Protein AF-A0A6C7VDT5-F1 (afdb_monomer_lite)

InterPro domains:
  IPR010732 Type VI secretion, TssG-like [PF06996] (3-59)

Secondary structure (DSSP, 8-state):
-GGGSTT-TTHHHHHHHHHHHTTT-S-EEEEEEEEPPGGG----S-TTT----TT--SSS---SEEEEEEEEE-

Foldseek 3Di:
DVLCPVVRVCVVVVLVVCCVVVV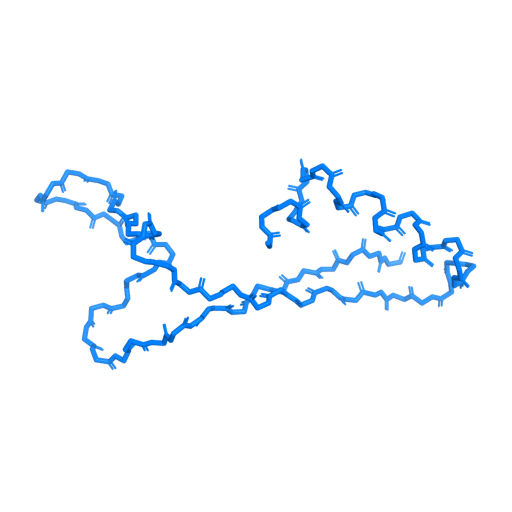VPDWDKDKDKAFDDPVNPDFDDDPVDTDDDPQDDPDDDNPRIDIDIDTSHD

Sequence (74 aa):
AVKFMPNGTKHDDLKNSIMFLTNNEFCVDLYLKINYSSEMKFVLGEENTAKLGWAKILGNTQKKYTIVYMKLCE

pLDDT: mean 75.87, std 19.45, range [43.22, 96.38]

Structure (mmCIF, N/CA/C/O backbone):
data_AF-A0A6C7VDT5-F1
#
_entry.id   AF-A0A6C7VDT5-F1
#
loop_
_atom_site.group_PDB
_atom_site.id
_atom_site.type_symbol
_atom_site.label_atom_id
_atom_site.label_alt_id
_atom_site.label_comp_id
_atom_site.label_asym_id
_atom_site.label_entity_id
_atom_site.label_seq_id
_atom_site.pdbx_PDB_ins_code
_atom_site.Cartn_x
_atom_site.Cartn_y
_atom_site.Cartn_z
_atom_site.occupancy
_atom_site.B_iso_or_equiv
_atom_site.auth_seq_id
_atom_site.auth_comp_id
_atom_site.auth_asym_id
_atom_site.auth_atom_id
_atom_site.pdbx_PDB_model_num
ATOM 1 N N . ALA A 1 1 ? -0.177 3.109 7.555 1.00 76.06 1 ALA A N 1
ATOM 2 C CA . ALA A 1 1 ? -0.908 2.733 6.328 1.00 76.06 1 ALA A CA 1
ATOM 3 C C . ALA A 1 1 ? -1.434 3.949 5.566 1.00 76.06 1 ALA A C 1
ATOM 5 O O . ALA A 1 1 ? -1.073 4.088 4.414 1.00 76.06 1 ALA A O 1
ATOM 6 N N . VAL A 1 2 ? -2.191 4.862 6.193 1.00 81.56 2 VAL A N 1
ATOM 7 C CA . VAL A 1 2 ? -2.843 6.006 5.505 1.00 81.56 2 VAL A CA 1
ATOM 8 C C . VAL A 1 2 ? -1.896 6.865 4.649 1.00 81.56 2 VAL A C 1
ATOM 10 O O . VAL A 1 2 ? -2.266 7.257 3.555 1.00 81.56 2 VAL A O 1
ATOM 13 N N . LYS A 1 3 ? -0.643 7.092 5.073 1.00 89.00 3 LYS A N 1
ATOM 14 C CA . LYS A 1 3 ? 0.350 7.848 4.275 1.00 89.00 3 LYS A CA 1
ATOM 15 C C . LYS A 1 3 ? 0.681 7.224 2.905 1.00 89.00 3 LYS A C 1
ATOM 17 O O . LYS A 1 3 ? 1.240 7.920 2.071 1.00 89.00 3 LYS A O 1
ATOM 22 N N . PHE A 1 4 ? 0.374 5.941 2.708 1.00 90.88 4 PHE A N 1
ATOM 23 C CA . PHE A 1 4 ? 0.574 5.199 1.458 1.00 90.88 4 PHE A CA 1
ATOM 24 C C . PHE A 1 4 ? -0.718 5.050 0.637 1.00 90.88 4 PHE A C 1
ATOM 26 O O . PHE A 1 4 ? -0.710 4.362 -0.373 1.00 90.88 4 PHE A O 1
ATOM 33 N N . MET A 1 5 ? -1.835 5.644 1.073 1.00 89.25 5 MET A N 1
ATOM 34 C CA . MET A 1 5 ? -3.041 5.759 0.244 1.00 89.25 5 MET A CA 1
ATOM 35 C C . MET A 1 5 ? -2.845 6.814 -0.854 1.00 89.25 5 MET A C 1
ATOM 37 O O . MET A 1 5 ? -1.936 7.637 -0.720 1.00 89.25 5 MET A O 1
ATOM 41 N N . PRO A 1 6 ? -3.696 6.849 -1.900 1.00 86.69 6 PRO A N 1
ATOM 42 C CA . PRO A 1 6 ? -3.638 7.899 -2.914 1.00 86.69 6 PRO A CA 1
ATOM 43 C C . PRO A 1 6 ? -3.665 9.288 -2.265 1.00 86.69 6 PRO A C 1
ATOM 45 O O . PRO A 1 6 ? -4.401 9.503 -1.299 1.00 86.69 6 PRO A O 1
ATOM 48 N N . ASN A 1 7 ? -2.856 10.219 -2.776 1.00 85.25 7 ASN A N 1
ATOM 49 C CA . ASN A 1 7 ? -2.632 11.562 -2.210 1.00 85.25 7 ASN A CA 1
ATOM 50 C C . ASN A 1 7 ? -1.952 11.584 -0.824 1.00 85.25 7 ASN A C 1
ATOM 52 O O . ASN A 1 7 ? -1.816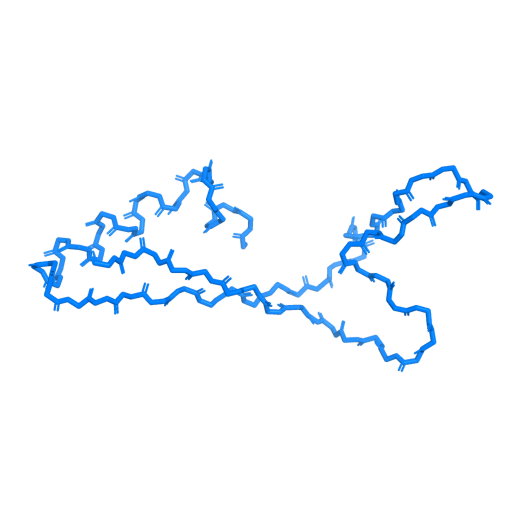 12.641 -0.207 1.00 85.25 7 ASN A O 1
ATOM 56 N N . GLY A 1 8 ? -1.533 10.431 -0.301 1.00 86.56 8 GLY A N 1
ATOM 57 C CA . GLY A 1 8 ? -0.745 10.338 0.918 1.00 86.56 8 GLY A CA 1
ATOM 58 C C . GLY A 1 8 ? 0.703 10.754 0.676 1.00 86.56 8 GLY A C 1
ATOM 59 O O . GLY A 1 8 ? 1.277 10.477 -0.373 1.00 86.56 8 GLY A O 1
ATOM 60 N N . THR A 1 9 ? 1.334 11.357 1.685 1.00 91.12 9 THR A N 1
ATOM 61 C CA . THR A 1 9 ? 2.691 11.919 1.554 1.00 91.12 9 THR A CA 1
ATOM 62 C C . THR A 1 9 ? 3.787 10.908 1.212 1.00 91.12 9 THR A C 1
ATOM 64 O O . THR A 1 9 ? 4.890 11.326 0.901 1.00 91.12 9 THR A O 1
ATOM 67 N N . LYS A 1 10 ? 3.526 9.597 1.304 1.00 94.38 10 LYS A N 1
ATOM 68 C CA . LYS A 1 10 ? 4.484 8.535 0.953 1.00 94.38 10 LYS A CA 1
ATOM 69 C C . LYS A 1 10 ? 4.087 7.731 -0.283 1.00 94.38 10 LYS A C 1
ATOM 71 O O . LYS A 1 10 ? 4.822 6.825 -0.667 1.00 94.38 10 LYS A O 1
ATOM 76 N N . HIS A 1 11 ? 2.913 7.988 -0.849 1.00 94.25 11 HIS A N 1
ATOM 77 C CA . HIS A 1 11 ? 2.413 7.223 -1.983 1.00 94.25 11 HIS A CA 1
ATOM 78 C C . HIS A 1 11 ? 3.271 7.454 -3.228 1.00 94.25 11 HIS A C 1
ATOM 80 O O . HIS A 1 11 ? 3.775 6.497 -3.813 1.00 94.25 11 HIS A O 1
ATOM 86 N N . ASP A 1 12 ? 3.498 8.720 -3.578 1.00 93.62 12 ASP A N 1
ATOM 87 C CA . ASP A 1 12 ? 4.227 9.075 -4.796 1.00 93.62 12 ASP A CA 1
ATOM 88 C C . ASP A 1 12 ? 5.715 8.742 -4.679 1.00 93.62 12 ASP A C 1
ATOM 90 O O . ASP A 1 12 ? 6.298 8.225 -5.627 1.00 93.62 12 ASP A O 1
ATOM 94 N N . ASP A 1 13 ? 6.308 8.913 -3.494 1.00 96.06 13 ASP A N 1
ATOM 95 C CA . ASP A 1 13 ? 7.685 8.486 -3.220 1.00 96.06 13 ASP A CA 1
ATOM 96 C C . ASP A 1 13 ? 7.868 6.983 -3.462 1.00 96.06 13 ASP A C 1
ATOM 98 O O . ASP A 1 13 ? 8.833 6.562 -4.104 1.00 96.06 13 ASP A O 1
ATOM 102 N N . LEU A 1 14 ? 6.931 6.161 -2.972 1.00 95.69 14 LEU A N 1
ATOM 103 C CA . LEU A 1 14 ? 6.959 4.713 -3.173 1.00 95.69 14 LEU A CA 1
ATOM 104 C C . LEU A 1 14 ? 6.790 4.360 -4.654 1.00 95.69 14 LEU A C 1
ATOM 106 O O . LEU A 1 14 ? 7.564 3.559 -5.179 1.00 95.69 14 LEU A O 1
ATOM 110 N N . LYS A 1 15 ? 5.809 4.975 -5.324 1.00 95.00 15 LYS A N 1
ATOM 111 C CA . LYS A 1 15 ? 5.557 4.780 -6.754 1.00 95.00 15 LYS A CA 1
ATOM 112 C C . LYS A 1 15 ? 6.794 5.120 -7.588 1.00 95.00 15 LYS A C 1
ATOM 114 O O . LYS A 1 15 ? 7.246 4.285 -8.364 1.00 95.00 15 LYS A O 1
ATOM 119 N N . ASN A 1 16 ? 7.375 6.300 -7.384 1.00 94.88 16 ASN A N 1
ATOM 120 C CA . ASN A 1 16 ? 8.540 6.777 -8.131 1.00 94.88 16 ASN A CA 1
ATOM 121 C C . ASN A 1 16 ? 9.770 5.900 -7.883 1.00 94.88 16 ASN A C 1
ATOM 123 O O . ASN A 1 16 ? 10.496 5.579 -8.820 1.00 94.88 16 ASN A O 1
ATOM 127 N N . SER A 1 17 ? 9.980 5.468 -6.636 1.00 96.25 17 SER A N 1
ATOM 128 C CA . SER A 1 17 ? 11.086 4.571 -6.289 1.00 96.25 17 SER A CA 1
ATOM 129 C C . SER A 1 17 ? 10.955 3.220 -6.988 1.00 96.25 17 SER A C 1
ATOM 131 O O . SER A 1 17 ? 11.933 2.714 -7.530 1.00 96.25 17 SER A O 1
ATOM 133 N N . ILE A 1 18 ? 9.751 2.640 -7.003 1.00 95.56 18 ILE A N 1
ATOM 134 C CA . ILE A 1 18 ? 9.496 1.365 -7.678 1.00 95.56 18 ILE A CA 1
ATOM 135 C C . ILE A 1 18 ? 9.673 1.522 -9.186 1.00 95.56 18 ILE A C 1
ATOM 137 O O . ILE A 1 18 ? 10.450 0.766 -9.753 1.00 95.56 18 ILE A O 1
ATOM 141 N N . MET A 1 19 ? 9.052 2.528 -9.809 1.00 95.12 19 MET A N 1
ATOM 142 C CA . MET A 1 19 ? 9.200 2.784 -11.248 1.00 95.12 19 MET A CA 1
ATOM 143 C C . MET A 1 19 ? 10.667 2.962 -11.656 1.00 95.12 19 MET A C 1
ATOM 145 O O . MET A 1 19 ? 11.083 2.442 -12.687 1.00 95.12 19 MET A O 1
ATOM 149 N N . PHE A 1 20 ? 11.463 3.663 -10.844 1.00 96.12 20 PHE A N 1
ATOM 150 C CA . PHE A 1 20 ? 12.894 3.833 -11.088 1.00 96.12 20 PHE A CA 1
ATOM 151 C C . PHE A 1 20 ? 13.659 2.506 -10.996 1.00 96.12 20 PHE A C 1
ATOM 153 O O . PHE A 1 20 ? 14.439 2.181 -11.887 1.00 96.12 20 PHE A O 1
ATOM 160 N N . LEU A 1 21 ? 13.427 1.723 -9.938 1.00 96.38 21 LEU A N 1
ATOM 161 C CA . LEU A 1 21 ? 14.127 0.455 -9.708 1.00 96.38 21 LEU A CA 1
ATOM 162 C C . LEU A 1 21 ? 13.748 -0.631 -10.718 1.00 96.38 21 LEU A C 1
ATOM 164 O O . LEU A 1 21 ? 14.562 -1.504 -11.006 1.00 96.38 21 LEU A O 1
ATOM 168 N N . THR A 1 22 ? 12.520 -0.595 -11.230 1.00 94.56 22 THR A N 1
ATOM 169 C CA . THR A 1 22 ? 12.005 -1.583 -12.182 1.00 94.56 22 THR A CA 1
ATOM 170 C C . THR A 1 22 ? 12.080 -1.124 -13.629 1.00 94.56 22 THR A C 1
ATOM 172 O O . THR A 1 22 ? 11.566 -1.821 -14.499 1.00 94.56 22 THR A O 1
ATOM 175 N N . ASN A 1 23 ? 12.664 0.049 -13.894 1.00 93.06 23 ASN A N 1
ATOM 176 C CA . ASN A 1 23 ? 12.681 0.665 -15.221 1.00 93.06 23 ASN A CA 1
ATOM 177 C C . ASN A 1 23 ? 11.274 0.786 -15.851 1.00 93.06 23 ASN A C 1
ATOM 179 O O . ASN A 1 23 ? 11.107 0.755 -17.066 1.00 93.06 23 ASN A O 1
ATOM 183 N N . ASN A 1 24 ? 10.248 0.901 -15.003 1.00 91.94 24 ASN A N 1
ATOM 184 C CA . ASN A 1 24 ? 8.840 0.906 -15.387 1.00 91.94 24 ASN A CA 1
ATOM 185 C C . ASN A 1 24 ? 8.406 -0.301 -16.253 1.00 91.94 24 ASN A C 1
ATOM 187 O O . ASN A 1 24 ? 7.529 -0.172 -17.102 1.00 91.94 24 ASN A O 1
ATOM 191 N N . GLU A 1 25 ? 9.016 -1.472 -16.053 1.00 95.38 25 GLU A N 1
ATOM 192 C CA . GLU A 1 25 ? 8.727 -2.680 -16.847 1.00 95.38 25 GLU A CA 1
ATOM 193 C C . GLU A 1 25 ? 7.601 -3.548 -16.262 1.00 95.38 25 GLU A C 1
ATOM 195 O O . GLU A 1 25 ? 7.108 -4.460 -16.925 1.00 95.38 25 GLU A O 1
ATOM 200 N N . PHE A 1 26 ? 7.180 -3.278 -15.023 1.00 92.69 26 PHE A N 1
ATOM 201 C CA . PHE A 1 26 ? 6.179 -4.077 -14.318 1.00 92.69 26 PHE A CA 1
ATOM 202 C C . PHE A 1 26 ? 4.990 -3.230 -13.870 1.00 92.69 26 PHE A C 1
ATOM 204 O O . PHE A 1 26 ? 5.163 -2.174 -13.258 1.00 92.69 26 PHE A O 1
ATOM 211 N N . CYS A 1 27 ? 3.784 -3.767 -14.059 1.00 94.06 27 CYS A N 1
ATOM 212 C CA . CYS A 1 27 ? 2.603 -3.285 -13.356 1.00 94.06 27 CYS A CA 1
ATOM 213 C C . CYS A 1 27 ? 2.674 -3.757 -11.898 1.00 94.06 27 CYS A C 1
ATOM 215 O O . CYS A 1 27 ? 2.901 -4.942 -11.631 1.00 94.06 27 CYS A O 1
ATOM 217 N N . VAL A 1 28 ? 2.482 -2.843 -10.948 1.00 93.88 28 VAL A N 1
ATOM 218 C CA . VAL A 1 28 ? 2.641 -3.135 -9.518 1.00 93.88 28 VAL A CA 1
ATOM 219 C C . VAL A 1 28 ? 1.363 -2.825 -8.761 1.00 93.88 28 VAL A C 1
ATOM 221 O O . VAL A 1 28 ? 0.844 -1.708 -8.789 1.00 93.88 28 VAL A O 1
ATOM 224 N N . ASP A 1 29 ? 0.906 -3.820 -8.011 1.00 94.44 29 ASP A N 1
ATOM 225 C CA . ASP A 1 29 ? -0.196 -3.706 -7.069 1.00 94.44 29 ASP A CA 1
ATOM 226 C C . ASP A 1 29 ? 0.313 -3.452 -5.645 1.00 94.44 29 ASP A C 1
ATOM 228 O O . ASP A 1 29 ? 1.274 -4.070 -5.182 1.00 94.44 29 ASP A O 1
ATOM 232 N N . LEU A 1 30 ? -0.378 -2.581 -4.908 1.00 94.00 30 LEU A N 1
ATOM 233 C CA . LEU A 1 30 ? -0.106 -2.281 -3.507 1.00 94.00 30 LEU A CA 1
ATOM 234 C C . LEU A 1 30 ? -1.209 -2.847 -2.604 1.00 94.00 30 LEU A C 1
ATOM 236 O O . LEU A 1 30 ? -2.384 -2.487 -2.705 1.00 94.00 30 LEU A O 1
ATOM 240 N N . TYR A 1 31 ? -0.796 -3.687 -1.653 1.00 93.56 31 TYR A N 1
ATOM 241 C CA . TYR A 1 31 ? -1.655 -4.248 -0.612 1.00 93.56 31 TYR A CA 1
ATOM 242 C C . TYR A 1 31 ? -1.289 -3.663 0.753 1.00 93.56 31 TYR A C 1
ATOM 244 O O . TYR A 1 31 ? -0.189 -3.865 1.267 1.00 93.56 31 TYR A O 1
ATOM 252 N N . LEU A 1 32 ? -2.234 -2.963 1.380 1.00 90.19 32 LEU A N 1
ATOM 253 C CA . LEU A 1 32 ? -2.062 -2.371 2.704 1.00 90.19 32 LEU A CA 1
ATOM 254 C C . LEU A 1 32 ? -2.897 -3.126 3.735 1.00 90.19 32 LEU A C 1
ATOM 256 O O . LEU A 1 32 ? -4.124 -3.038 3.747 1.00 90.19 32 LEU A O 1
ATOM 260 N N . LYS A 1 33 ? -2.227 -3.814 4.662 1.00 89.81 33 LYS A N 1
ATOM 261 C CA . LYS A 1 33 ? -2.870 -4.373 5.855 1.00 89.81 33 LYS A CA 1
ATOM 262 C C . LYS A 1 33 ? -3.002 -3.291 6.926 1.00 89.81 33 LYS A C 1
ATOM 264 O O . LYS A 1 33 ? -2.006 -2.802 7.458 1.00 89.81 33 LYS A O 1
ATOM 269 N N . ILE A 1 34 ? -4.235 -2.930 7.260 1.00 84.94 34 ILE A N 1
ATOM 270 C CA . ILE A 1 34 ? -4.562 -1.919 8.266 1.00 84.94 34 ILE A CA 1
ATOM 271 C C . ILE A 1 34 ? -5.145 -2.628 9.478 1.00 84.94 34 ILE A C 1
ATOM 273 O O . ILE A 1 34 ? -6.284 -3.083 9.441 1.00 84.94 34 ILE A O 1
ATOM 277 N N . ASN A 1 35 ? -4.364 -2.734 10.549 1.00 84.31 35 ASN A N 1
ATOM 278 C CA . ASN A 1 35 ? -4.872 -3.229 11.825 1.00 84.31 35 ASN A CA 1
ATOM 279 C C . ASN A 1 35 ? -5.776 -2.163 12.452 1.00 84.31 35 ASN A C 1
ATOM 281 O O . ASN A 1 35 ? -5.403 -0.990 12.490 1.00 84.31 35 ASN A O 1
ATOM 285 N N . TYR A 1 36 ? -6.938 -2.568 12.953 1.00 75.00 36 TYR A N 1
ATOM 286 C CA . TYR A 1 36 ? -7.837 -1.643 13.631 1.00 75.00 36 TYR A CA 1
ATOM 287 C C . TYR A 1 36 ? -7.299 -1.318 15.023 1.00 75.00 36 TYR A C 1
ATOM 289 O O . TYR A 1 36 ? -7.065 -2.221 15.828 1.00 75.00 36 TYR A O 1
ATOM 297 N N . SER A 1 37 ? -7.126 -0.029 15.313 1.00 70.38 37 SER A N 1
ATOM 298 C CA . SER A 1 37 ? -6.942 0.454 16.681 1.00 70.38 37 SER A CA 1
ATOM 299 C C . SER A 1 37 ? -8.294 0.799 17.311 1.00 70.38 37 SER A C 1
ATOM 301 O O . SER A 1 37 ? -9.297 0.993 16.620 1.00 70.38 37 SER A O 1
ATOM 303 N N . SER A 1 38 ? -8.326 0.910 18.639 1.00 64.75 38 SER A N 1
ATOM 304 C CA . SER A 1 38 ? -9.490 1.405 19.387 1.00 64.75 38 SER A CA 1
ATOM 305 C C . SER A 1 38 ? -9.926 2.813 18.961 1.00 64.75 38 SER A C 1
ATOM 307 O O . SER A 1 38 ? -11.099 3.150 19.105 1.00 64.75 38 SER A O 1
ATOM 309 N N . GLU A 1 39 ? -9.000 3.601 18.414 1.00 61.12 39 GLU A N 1
ATOM 310 C CA . GLU A 1 39 ? -9.187 4.978 17.943 1.00 61.12 39 GLU A CA 1
ATOM 311 C C . GLU A 1 39 ? -9.797 5.048 16.531 1.00 61.12 39 GLU A C 1
ATOM 313 O O . GLU A 1 39 ? -10.326 6.081 16.138 1.00 61.12 39 GLU A O 1
ATOM 318 N N . MET A 1 40 ? -9.792 3.947 15.767 1.00 59.78 40 MET A N 1
ATOM 319 C CA . MET A 1 40 ? -10.383 3.867 14.418 1.00 59.78 40 MET A CA 1
ATOM 320 C C . MET A 1 40 ? -11.902 3.605 14.420 1.00 59.78 40 MET A C 1
ATOM 322 O O . MET A 1 40 ? -12.474 3.214 13.399 1.00 59.78 40 MET A O 1
ATOM 326 N N . LYS A 1 41 ? -12.585 3.814 15.551 1.00 56.28 41 LYS A N 1
ATOM 327 C CA . LYS A 1 41 ? -14.049 3.723 15.649 1.00 56.28 41 LYS A CA 1
ATOM 328 C C . LYS A 1 41 ? -14.698 4.932 14.967 1.00 56.28 41 LYS A C 1
ATOM 330 O O . LYS A 1 41 ? -15.096 5.885 15.624 1.00 56.28 41 LYS A O 1
ATOM 335 N N . PHE A 1 42 ? -14.830 4.884 13.648 1.00 52.41 42 PHE A N 1
ATOM 336 C CA . PHE A 1 42 ? -15.598 5.882 12.908 1.00 52.41 42 PHE A CA 1
ATOM 337 C C . PHE A 1 42 ? -17.086 5.517 12.928 1.00 52.41 42 PHE A C 1
ATOM 339 O O . PHE A 1 42 ? -17.503 4.524 12.327 1.00 52.41 42 PHE A O 1
ATOM 346 N N . VAL A 1 43 ? -17.888 6.323 13.626 1.00 51.16 43 VAL A N 1
ATOM 347 C CA . VAL A 1 43 ? -19.345 6.374 13.452 1.00 51.16 43 VAL A CA 1
ATOM 348 C C . VAL A 1 43 ? -19.611 7.457 12.411 1.00 51.16 43 VAL A C 1
ATOM 350 O O . VAL A 1 43 ? -19.266 8.613 12.632 1.00 51.16 43 VAL A O 1
ATOM 353 N N . LEU A 1 44 ? -20.156 7.090 11.253 1.00 43.53 44 LEU A N 1
ATOM 354 C CA . LEU A 1 44 ? -20.597 8.061 10.251 1.00 43.53 44 LEU A CA 1
ATOM 355 C C . LEU A 1 44 ? -22.117 8.240 10.398 1.00 43.53 44 LEU A C 1
ATOM 357 O O . LEU A 1 44 ? -22.856 7.272 10.269 1.00 43.53 44 LEU A O 1
ATOM 361 N N . GLY A 1 45 ? -22.576 9.466 10.669 1.00 44.16 45 GLY A N 1
ATOM 362 C CA . GLY A 1 45 ? -23.991 9.844 10.858 1.00 44.16 45 GLY A CA 1
ATOM 363 C C . GLY A 1 45 ? -24.413 10.033 12.326 1.00 44.16 45 GLY A C 1
ATOM 364 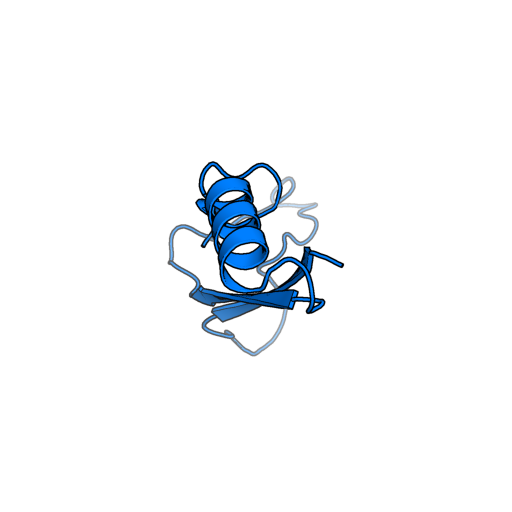O O . GLY A 1 45 ? -23.659 9.700 13.236 1.00 44.16 45 GLY A O 1
ATOM 365 N N . GLU A 1 46 ? -25.599 10.611 12.553 1.00 46.53 46 GLU A N 1
ATOM 366 C CA . GLU A 1 46 ? -26.176 10.800 13.898 1.00 46.53 46 GLU A CA 1
ATOM 367 C C . GLU A 1 46 ? -26.526 9.447 14.538 1.00 46.53 46 GLU A 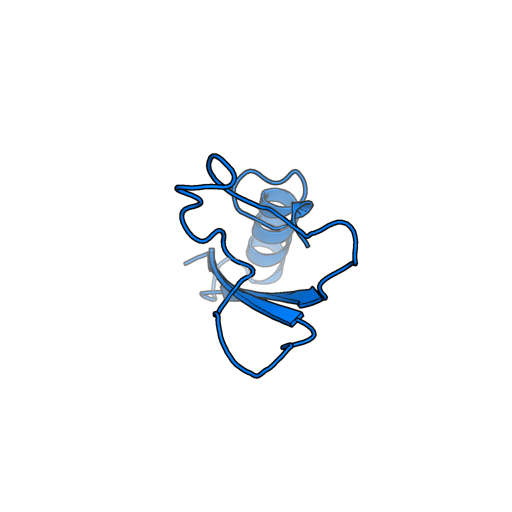C 1
ATOM 369 O O . GLU A 1 46 ? -26.811 8.487 13.822 1.00 46.53 46 GLU A O 1
ATOM 374 N N . GLU A 1 47 ? -26.542 9.358 15.876 1.00 50.84 47 GLU A N 1
ATOM 375 C CA . GLU A 1 47 ? -26.756 8.102 16.628 1.00 50.84 47 GLU A CA 1
ATOM 376 C C . GLU A 1 47 ? -27.972 7.282 16.147 1.00 50.84 47 GLU A C 1
ATOM 378 O O . GLU A 1 47 ? -27.934 6.053 16.187 1.00 50.84 47 GLU A O 1
ATOM 383 N N . ASN A 1 48 ? -29.001 7.950 15.611 1.00 52.75 48 ASN A N 1
ATOM 384 C CA . ASN A 1 48 ? -30.231 7.335 15.104 1.00 52.75 48 ASN A CA 1
ATOM 385 C C . ASN A 1 48 ? -30.249 7.038 13.589 1.00 52.75 48 ASN A C 1
ATOM 387 O O . ASN A 1 48 ? -31.162 6.362 13.121 1.00 52.75 48 ASN A O 1
ATOM 391 N N . THR A 1 49 ? -29.284 7.528 12.801 1.00 44.88 49 THR A N 1
ATOM 392 C CA . THR A 1 49 ? -29.245 7.364 11.328 1.00 44.88 49 THR A CA 1
ATOM 393 C C . THR A 1 49 ? -27.874 6.956 10.783 1.00 44.88 49 THR A C 1
ATOM 395 O O . THR A 1 49 ? -27.650 7.000 9.570 1.00 44.88 49 THR A O 1
ATOM 398 N N . ALA A 1 50 ? -26.954 6.543 11.661 1.00 44.62 50 ALA A N 1
ATOM 399 C CA . ALA A 1 50 ? -25.568 6.268 11.316 1.00 44.62 50 ALA A CA 1
ATOM 400 C C . ALA A 1 50 ? -25.432 5.314 10.111 1.00 44.62 50 ALA A C 1
ATOM 402 O O . ALA A 1 50 ? -25.761 4.126 10.181 1.00 44.62 50 ALA A O 1
ATOM 403 N N . LYS A 1 51 ? -24.920 5.841 8.991 1.00 46.66 51 LYS A N 1
ATOM 404 C CA . LYS A 1 51 ? -24.562 5.066 7.800 1.00 46.66 51 LYS A CA 1
ATOM 405 C C . LYS A 1 51 ? -23.176 4.477 8.004 1.00 46.66 51 LYS A C 1
ATOM 407 O O . LYS A 1 51 ? -22.247 5.152 8.415 1.00 46.66 51 LYS A O 1
ATOM 412 N N . LEU A 1 52 ? -23.041 3.190 7.726 1.00 49.84 52 LEU A N 1
ATOM 413 C CA . LEU A 1 52 ? -21.848 2.410 8.030 1.00 49.84 52 LEU A CA 1
ATOM 414 C C . LEU A 1 52 ? -20.586 2.993 7.371 1.00 49.84 52 LEU A C 1
ATOM 416 O O . LEU A 1 52 ? -20.426 2.947 6.155 1.00 49.84 52 LEU A O 1
ATOM 420 N N . GLY A 1 53 ? -19.667 3.508 8.191 1.00 52.41 53 GLY A N 1
ATOM 421 C CA . GLY A 1 53 ? -18.277 3.697 7.787 1.00 52.41 53 GLY A CA 1
ATOM 422 C C . GLY A 1 53 ? -17.565 2.359 7.617 1.00 52.41 53 GLY A C 1
ATOM 423 O O . GLY A 1 53 ? -18.037 1.328 8.098 1.00 52.41 53 GLY A O 1
ATOM 424 N N . TRP A 1 54 ? -16.400 2.398 6.965 1.00 50.91 54 TRP A N 1
ATOM 425 C CA . TRP A 1 54 ? -15.561 1.263 6.541 1.00 50.91 54 TRP A CA 1
ATOM 426 C C . TRP A 1 54 ? -15.256 0.176 7.599 1.00 50.91 54 TRP A C 1
ATOM 428 O O . TRP A 1 54 ? -14.659 -0.843 7.262 1.00 50.91 54 TRP A O 1
ATOM 438 N N . ALA A 1 55 ? -15.650 0.355 8.863 1.00 47.72 55 ALA A N 1
ATOM 439 C CA . ALA A 1 55 ? -15.240 -0.462 10.001 1.00 47.72 55 ALA A CA 1
ATOM 440 C C . ALA A 1 55 ? -16.365 -1.231 10.732 1.00 47.72 55 ALA A C 1
ATOM 442 O O . ALA A 1 55 ? -16.082 -1.828 11.771 1.00 47.72 55 ALA A O 1
ATOM 443 N N . LYS A 1 56 ? -17.626 -1.254 10.266 1.00 46.19 56 LYS A N 1
ATOM 444 C CA . LYS A 1 56 ? -18.701 -1.922 11.035 1.00 46.19 56 LYS A CA 1
ATOM 445 C C . LYS A 1 56 ? -19.624 -2.781 10.161 1.00 46.19 56 LYS A C 1
ATOM 447 O O . LYS A 1 56 ? -20.560 -2.291 9.551 1.00 46.19 56 LYS A O 1
ATOM 452 N N . ILE A 1 57 ? -19.388 -4.093 10.144 1.00 50.34 57 ILE A N 1
ATOM 453 C CA . ILE A 1 57 ? -20.433 -5.069 9.803 1.00 50.34 57 ILE A CA 1
ATOM 454 C C . ILE A 1 57 ? -21.149 -5.393 11.119 1.00 50.34 57 ILE A C 1
ATOM 456 O O . ILE A 1 57 ? -20.527 -5.858 12.076 1.00 50.34 57 ILE A O 1
ATOM 460 N N . LEU A 1 58 ? -22.439 -5.058 11.194 1.00 43.22 58 LEU A N 1
ATOM 461 C CA . LEU A 1 58 ? -23.324 -5.458 12.287 1.00 43.22 58 LEU A CA 1
ATOM 462 C C . LEU A 1 58 ? -23.441 -6.983 12.279 1.00 43.22 58 LEU A C 1
ATOM 464 O O . LEU A 1 58 ? -23.916 -7.562 11.309 1.00 43.22 58 LEU A O 1
ATOM 468 N N . GLY A 1 59 ? -23.013 -7.613 13.369 1.00 43.34 59 GLY A N 1
ATOM 469 C CA . GLY A 1 59 ? -23.136 -9.055 13.546 1.00 43.34 59 GLY A CA 1
ATOM 470 C C . GLY A 1 59 ? -21.856 -9.803 13.194 1.00 43.34 59 GLY A C 1
ATOM 471 O O . GLY A 1 59 ? -21.640 -10.230 12.070 1.00 43.34 59 GLY A O 1
ATOM 472 N N . ASN A 1 60 ? -21.048 -10.027 14.225 1.00 49.97 60 ASN A N 1
ATOM 473 C CA . ASN A 1 60 ? -20.221 -11.219 14.348 1.00 49.97 60 ASN A CA 1
ATOM 474 C C . ASN A 1 60 ? -19.127 -11.430 13.280 1.00 49.97 60 ASN A C 1
ATOM 476 O O . ASN A 1 60 ? -19.204 -12.294 12.417 1.00 49.97 60 ASN A O 1
ATOM 480 N N . THR A 1 61 ? -18.061 -10.638 13.377 1.00 50.06 61 THR A N 1
ATOM 481 C CA . THR A 1 61 ? -16.651 -11.080 13.364 1.00 50.06 61 THR A CA 1
ATOM 482 C C . THR A 1 61 ? -15.799 -9.817 13.484 1.00 50.06 61 THR A C 1
ATOM 484 O O . THR A 1 61 ? -15.707 -9.028 12.546 1.00 50.06 61 THR A O 1
ATOM 487 N N . GLN A 1 62 ? -15.175 -9.577 14.643 1.00 59.62 62 GLN A N 1
ATOM 488 C CA . GLN A 1 62 ? -14.183 -8.503 14.771 1.00 59.62 62 GLN A CA 1
ATOM 489 C C . GLN A 1 62 ? -12.937 -8.897 13.968 1.00 59.62 62 GLN A C 1
ATOM 491 O O . GLN A 1 62 ? -11.957 -9.407 14.515 1.00 59.62 62 GLN A O 1
ATOM 496 N N . LYS A 1 63 ? -12.962 -8.705 12.645 1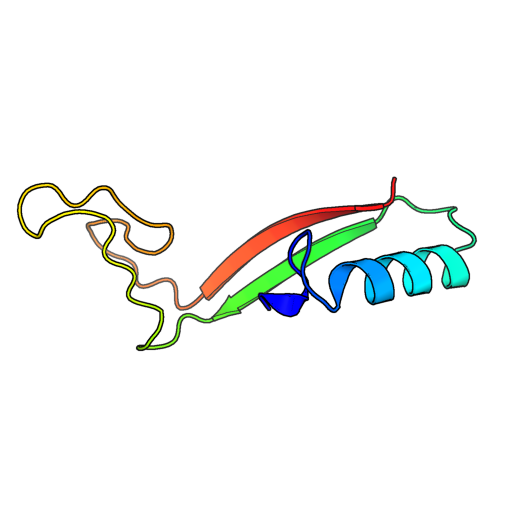.00 61.16 63 LYS A N 1
ATOM 497 C CA . LYS A 1 63 ? -11.737 -8.752 11.848 1.00 61.16 63 LYS A CA 1
ATOM 498 C C . LYS A 1 63 ? -10.790 -7.730 12.465 1.00 61.16 63 LYS A C 1
ATOM 500 O O . LYS A 1 63 ? -11.124 -6.557 12.520 1.00 61.16 63 LYS A O 1
ATOM 505 N N . LYS A 1 64 ? -9.631 -8.175 12.961 1.00 74.94 64 LYS A N 1
ATOM 506 C CA . LYS A 1 64 ? -8.626 -7.312 13.620 1.00 74.94 64 LYS A CA 1
ATOM 507 C C . LYS A 1 64 ? -7.921 -6.365 12.644 1.00 74.94 64 LYS A C 1
ATOM 509 O O . LYS A 1 64 ? -7.164 -5.494 13.061 1.00 74.94 64 LYS A O 1
ATOM 514 N N . TYR A 1 65 ? -8.147 -6.554 11.348 1.00 79.75 65 TYR A N 1
ATOM 515 C CA . TYR A 1 65 ? -7.562 -5.759 10.287 1.00 79.75 65 TYR A CA 1
ATOM 516 C C . TYR A 1 65 ? -8.473 -5.729 9.058 1.00 79.75 65 TYR A C 1
ATOM 518 O O . TYR A 1 65 ? -9.326 -6.602 8.879 1.00 79.75 65 TYR A O 1
ATOM 526 N N . THR A 1 66 ? -8.238 -4.752 8.192 1.00 81.06 66 THR A N 1
ATOM 527 C CA . THR A 1 66 ? -8.721 -4.728 6.811 1.00 81.06 66 THR A CA 1
ATOM 528 C C . THR A 1 66 ? -7.541 -4.738 5.848 1.00 81.06 66 THR A C 1
ATOM 530 O O . THR A 1 66 ? -6.435 -4.331 6.213 1.00 81.06 66 THR A O 1
ATOM 533 N N . ILE A 1 67 ? -7.756 -5.244 4.638 1.00 85.31 67 ILE A N 1
ATOM 534 C CA . ILE A 1 67 ? -6.785 -5.153 3.548 1.00 85.31 67 ILE A CA 1
ATOM 535 C C . ILE A 1 67 ? -7.358 -4.178 2.532 1.00 85.31 67 ILE A C 1
ATOM 537 O O . ILE A 1 67 ? -8.480 -4.358 2.065 1.00 85.31 67 ILE A O 1
ATOM 541 N N . VAL A 1 68 ? -6.578 -3.157 2.203 1.00 86.94 68 VAL A N 1
ATOM 542 C CA . VAL A 1 68 ? -6.867 -2.245 1.101 1.00 86.94 68 VAL A CA 1
ATOM 543 C C . VAL A 1 68 ? -5.974 -2.627 -0.068 1.00 86.94 68 VAL A C 1
ATOM 545 O O . VAL A 1 68 ? -4.771 -2.815 0.110 1.00 86.94 68 VAL A O 1
ATOM 548 N N . TYR A 1 69 ? -6.583 -2.750 -1.240 1.00 91.44 69 TYR A N 1
ATOM 549 C CA . TYR A 1 69 ? -5.922 -3.045 -2.504 1.00 91.44 69 TYR A CA 1
ATOM 550 C C . TYR A 1 69 ? -6.016 -1.831 -3.427 1.00 91.44 69 TYR A C 1
ATOM 552 O O . TYR A 1 69 ? -7.067 -1.190 -3.496 1.00 91.44 69 TYR A O 1
ATOM 560 N N . MET A 1 70 ? -4.929 -1.531 -4.131 1.00 91.50 70 MET A N 1
ATOM 561 C CA . MET A 1 70 ? -4.870 -0.472 -5.135 1.00 91.50 70 MET A CA 1
ATOM 562 C C . MET A 1 70 ? -3.736 -0.728 -6.127 1.00 91.50 70 MET A C 1
ATOM 564 O O . MET A 1 70 ? -2.689 -1.248 -5.748 1.00 91.50 70 MET A O 1
ATOM 568 N N . LYS A 1 71 ? -3.922 -0.305 -7.378 1.00 92.12 71 LYS A N 1
ATOM 569 C CA . LYS A 1 71 ? -2.844 -0.271 -8.372 1.00 92.12 71 LYS A CA 1
ATOM 570 C C . LYS A 1 71 ? -1.897 0.883 -8.057 1.00 92.12 71 LYS A C 1
ATOM 572 O O . LYS A 1 71 ? -2.361 1.996 -7.808 1.00 92.12 71 LYS A O 1
ATOM 577 N N . LEU A 1 72 ? -0.593 0.626 -8.059 1.00 91.31 72 LEU A N 1
ATOM 578 C CA . LEU A 1 72 ? 0.430 1.634 -7.776 1.00 91.31 72 LEU A CA 1
ATOM 579 C C . LEU A 1 72 ? 0.978 2.262 -9.068 1.00 91.31 72 LEU A C 1
ATOM 581 O O . LEU A 1 72 ? 1.069 3.487 -9.176 1.00 91.31 72 LEU A O 1
ATOM 585 N N . CYS A 1 73 ? 1.305 1.428 -10.055 1.00 87.31 73 CYS A N 1
ATOM 586 C CA . CYS A 1 73 ? 1.696 1.832 -11.407 1.00 87.31 73 CYS A CA 1
ATOM 587 C C . CYS A 1 73 ? 1.307 0.752 -12.426 1.00 87.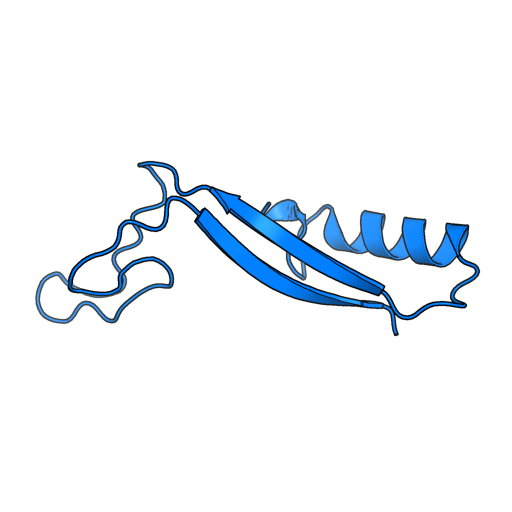31 73 CYS A C 1
ATOM 589 O O . CYS A 1 73 ? 1.258 -0.433 -12.083 1.00 87.31 73 CYS A O 1
ATOM 591 N N . GLU A 1 74 ? 1.020 1.186 -13.654 1.00 76.75 74 GLU A N 1
ATOM 592 C CA . GLU A 1 74 ? 0.758 0.352 -14.833 1.00 76.75 74 GLU A CA 1
ATOM 593 C C . GLU A 1 74 ? 1.779 0.655 -15.923 1.00 76.75 74 GLU A C 1
ATOM 595 O O . GLU A 1 74 ? 2.142 1.850 -16.060 1.00 76.75 74 GLU A O 1
#

Radius of gyration: 16.38 Å; chains: 1; bounding box: 44×23×36 Å

Organism: Campylobacter coli (NCBI:txid195)